Protein AF-A0AAW7YXD8-F1 (afdb_monomer)

Mean predicted aligned error: 3.57 Å

Secondary structure (DSSP, 8-state):
-EEEEEETT-HHHHHHHHHHHHHHHHHTT---EEEEEETTTTTT---SEEEE-TT--

Foldseek 3Di:
DEEEFEEAPDQVVLVVVQVVVVVVCVVVVHDYHYDRDYPVVCPPDDGPYYHYDPNHD

Structure (mmCIF, N/CA/C/O backbone):
data_AF-A0AAW7YXD8-F1
#
_entry.id   AF-A0AAW7YXD8-F1
#
loop_
_atom_site.group_PDB
_atom_site.id
_atom_site.type_symbol
_atom_site.label_atom_id
_atom_site.label_alt_id
_atom_site.label_comp_id
_atom_site.label_asym_id
_atom_site.label_entity_id
_atom_site.label_seq_id
_atom_site.pdbx_PDB_ins_code
_atom_site.Cartn_x
_atom_site.Cartn_y
_atom_site.Cartn_z
_atom_site.occupancy
_atom_site.B_iso_or_equiv
_atom_site.auth_seq_id
_atom_site.auth_comp_id
_atom_site.auth_asym_id
_atom_site.auth_atom_id
_atom_site.pdbx_PDB_model_num
ATOM 1 N N . MET A 1 1 ? -7.016 -7.853 6.904 1.00 89.88 1 MET A N 1
ATOM 2 C CA . MET A 1 1 ? -7.021 -7.535 5.471 1.00 89.88 1 MET A CA 1
ATOM 3 C C . MET A 1 1 ? -5.681 -6.910 5.159 1.00 89.88 1 MET A C 1
ATOM 5 O O . MET A 1 1 ? -5.363 -5.899 5.773 1.00 89.88 1 MET A O 1
ATOM 9 N N 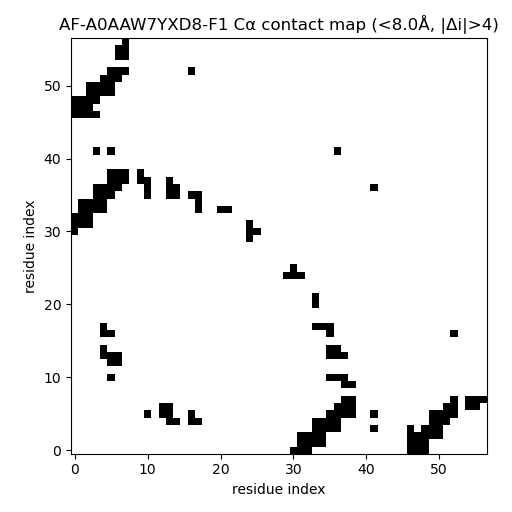. GLU A 1 2 ? -4.893 -7.546 4.304 1.00 93.56 2 GLU A N 1
ATOM 10 C CA . GLU A 1 2 ? -3.595 -7.052 3.842 1.00 93.56 2 GLU A CA 1
ATOM 11 C C . GLU A 1 2 ? -3.767 -6.373 2.479 1.00 93.56 2 GLU A C 1
ATOM 13 O O . GLU A 1 2 ? -4.290 -6.977 1.539 1.00 93.56 2 GLU A O 1
ATOM 18 N N . ILE A 1 3 ? -3.345 -5.113 2.386 1.00 95.31 3 ILE A N 1
ATOM 19 C CA . ILE A 1 3 ? -3.399 -4.308 1.166 1.00 95.31 3 ILE A CA 1
ATOM 20 C C . ILE A 1 3 ? -1.975 -3.945 0.759 1.00 95.31 3 ILE A C 1
ATOM 22 O O . ILE A 1 3 ? -1.217 -3.361 1.532 1.00 95.31 3 ILE A O 1
ATOM 26 N N . LEU A 1 4 ? -1.614 -4.254 -0.481 1.00 94.19 4 LEU A N 1
ATOM 27 C CA . LEU A 1 4 ? -0.338 -3.871 -1.071 1.00 94.19 4 LEU A CA 1
ATOM 28 C C . LEU A 1 4 ? -0.530 -2.714 -2.041 1.00 94.19 4 LEU A C 1
ATOM 30 O O . LEU A 1 4 ? -1.295 -2.836 -2.993 1.00 94.19 4 LEU A O 1
ATOM 34 N N . THR A 1 5 ? 0.191 -1.614 -1.835 1.00 93.44 5 THR A N 1
ATOM 35 C CA . THR A 1 5 ? 0.235 -0.499 -2.784 1.00 93.44 5 THR A CA 1
ATOM 36 C C . THR A 1 5 ? 1.516 -0.544 -3.608 1.00 93.44 5 THR A C 1
ATOM 38 O O . THR A 1 5 ? 2.619 -0.677 -3.072 1.00 93.44 5 THR A O 1
ATOM 41 N N . VAL A 1 6 ? 1.372 -0.437 -4.929 1.00 90.56 6 VAL A N 1
ATOM 42 C CA . VAL A 1 6 ? 2.470 -0.526 -5.900 1.00 90.56 6 VAL A CA 1
ATOM 43 C C . VAL A 1 6 ? 2.350 0.602 -6.921 1.00 90.56 6 VAL A C 1
ATOM 45 O O . VAL A 1 6 ? 1.255 0.983 -7.316 1.00 90.56 6 VAL A O 1
ATOM 48 N N . CYS A 1 7 ? 3.466 1.147 -7.392 1.00 84.69 7 CYS A N 1
ATOM 49 C CA . CYS A 1 7 ? 3.453 2.083 -8.515 1.00 84.69 7 CYS A CA 1
ATOM 50 C C . CYS A 1 7 ? 4.700 1.921 -9.393 1.00 84.69 7 CYS A C 1
ATOM 52 O O . CYS A 1 7 ? 5.747 1.439 -8.945 1.00 84.69 7 CYS A O 1
ATOM 54 N N . GLY A 1 8 ? 4.573 2.329 -10.656 1.00 74.50 8 GLY A N 1
ATOM 55 C CA . GLY A 1 8 ? 5.613 2.160 -11.676 1.00 74.50 8 GLY A CA 1
ATOM 56 C C . GLY A 1 8 ? 6.698 3.236 -11.651 1.00 74.50 8 GLY A C 1
ATOM 57 O O . GLY A 1 8 ? 7.763 3.042 -12.227 1.00 74.50 8 GLY A O 1
ATOM 58 N N . MET A 1 9 ? 6.462 4.356 -10.959 1.00 77.00 9 MET A N 1
ATOM 59 C CA . MET A 1 9 ? 7.354 5.526 -10.967 1.00 77.00 9 MET A CA 1
ATOM 60 C C . MET A 1 9 ? 8.331 5.593 -9.778 1.00 77.00 9 MET A C 1
ATOM 62 O O . MET A 1 9 ? 9.066 6.569 -9.632 1.00 77.00 9 MET A O 1
ATOM 66 N N . GLY A 1 10 ? 8.388 4.541 -8.951 1.00 76.56 10 GLY A N 1
ATOM 67 C CA . GLY A 1 10 ? 9.339 4.395 -7.842 1.00 76.56 10 GLY A CA 1
ATOM 68 C C . GLY A 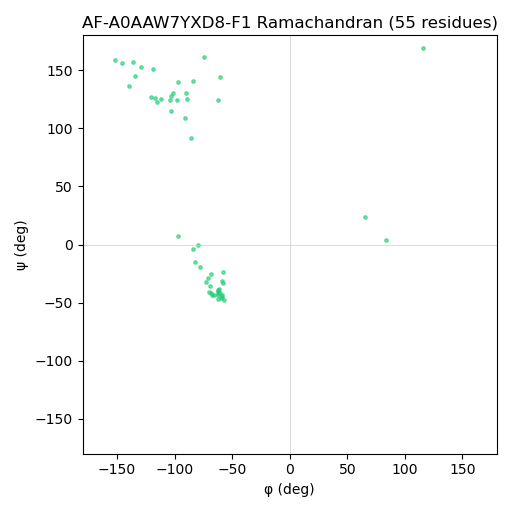1 10 ? 8.689 4.352 -6.456 1.00 76.56 10 GLY A C 1
ATOM 69 O O . GLY A 1 10 ? 7.512 4.636 -6.285 1.00 76.56 10 GLY A O 1
ATOM 70 N N . PHE A 1 11 ? 9.459 4.006 -5.421 1.00 82.19 11 PHE A N 1
ATOM 71 C CA . PHE A 1 11 ? 8.919 3.736 -4.076 1.00 82.19 11 PHE A CA 1
ATOM 72 C C . PHE A 1 11 ? 8.126 4.906 -3.452 1.00 82.19 11 PHE A C 1
ATOM 74 O O . PHE A 1 11 ? 7.148 4.684 -2.739 1.00 82.19 11 PHE A O 1
ATOM 81 N N . GLY A 1 12 ? 8.507 6.156 -3.741 1.00 84.69 12 GLY A N 1
ATOM 82 C CA . GLY A 1 12 ? 7.845 7.342 -3.183 1.00 84.69 12 GLY A CA 1
ATOM 83 C C . GLY A 1 12 ? 6.373 7.466 -3.586 1.00 84.69 12 GLY A C 1
ATOM 84 O O . GLY A 1 12 ? 5.527 7.797 -2.757 1.00 84.69 12 GLY A O 1
ATOM 85 N N . THR A 1 13 ? 6.041 7.129 -4.831 1.00 86.00 13 THR A N 1
ATOM 86 C CA . THR A 1 13 ? 4.657 7.135 -5.319 1.00 86.00 13 THR A CA 1
ATOM 87 C C . THR A 1 13 ? 3.820 6.000 -4.707 1.00 86.00 13 THR A C 1
ATOM 89 O O . THR A 1 13 ? 2.631 6.196 -4.462 1.00 86.00 13 THR A O 1
ATOM 92 N N . SER A 1 14 ? 4.430 4.865 -4.330 1.00 87.12 14 SER A N 1
ATOM 93 C CA . SER A 1 14 ? 3.739 3.775 -3.616 1.00 87.12 14 SER A CA 1
ATOM 94 C C . SER A 1 14 ? 3.375 4.196 -2.195 1.00 87.12 14 SER A C 1
ATOM 96 O O . SER A 1 14 ? 2.320 3.8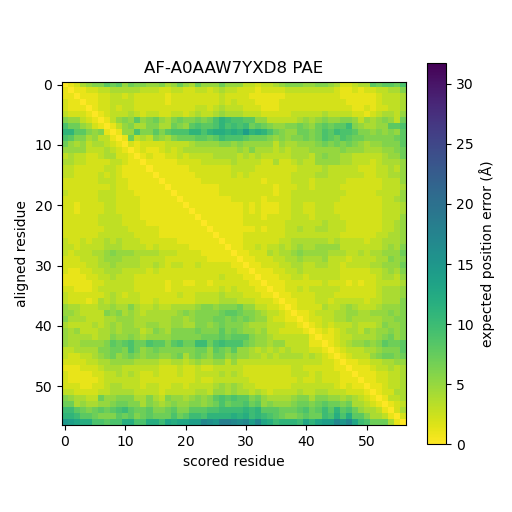19 -1.682 1.00 87.12 14 SER A O 1
ATOM 98 N N . LEU A 1 15 ? 4.246 4.989 -1.560 1.00 90.94 15 LEU A N 1
ATOM 99 C CA . LEU A 1 15 ? 4.022 5.522 -0.220 1.00 90.94 15 LEU A CA 1
ATOM 100 C C . LEU A 1 15 ? 2.883 6.549 -0.206 1.00 90.94 15 LEU A C 1
ATOM 102 O O . LEU A 1 15 ? 2.039 6.496 0.682 1.00 90.94 15 LEU A O 1
ATOM 106 N N . MET A 1 16 ? 2.827 7.430 -1.210 1.00 91.62 16 MET A N 1
ATOM 107 C CA . MET A 1 16 ? 1.714 8.374 -1.376 1.00 91.62 16 MET A CA 1
ATOM 108 C C . MET A 1 16 ? 0.384 7.630 -1.541 1.00 91.62 16 MET A C 1
ATOM 110 O O . MET A 1 16 ? -0.581 7.945 -0.852 1.00 91.62 16 MET A O 1
ATOM 114 N N . LEU A 1 17 ? 0.352 6.587 -2.381 1.00 91.88 17 LEU A N 1
ATOM 115 C CA . LEU A 1 17 ? -0.842 5.754 -2.546 1.00 91.88 17 LEU A CA 1
ATOM 116 C C . LEU A 1 17 ? -1.242 5.071 -1.230 1.00 91.88 17 LEU A C 1
ATOM 118 O O . LEU A 1 17 ? -2.419 5.059 -0.888 1.00 91.88 17 LEU A O 1
ATOM 122 N N . LYS A 1 18 ? -0.271 4.562 -0.461 1.00 94.31 18 LYS A N 1
ATOM 123 C CA . LYS A 1 18 ? -0.524 4.008 0.878 1.00 94.31 18 LYS A CA 1
ATOM 124 C C . LYS A 1 18 ? -1.183 5.033 1.800 1.00 94.31 18 LYS A C 1
ATOM 126 O O . LYS A 1 18 ? -2.157 4.684 2.449 1.00 94.31 18 LYS A O 1
ATOM 131 N N . MET A 1 19 ? -0.672 6.264 1.857 1.00 94.75 19 MET A N 1
ATOM 132 C CA . MET A 1 19 ? -1.230 7.319 2.714 1.00 94.75 19 MET A CA 1
ATOM 133 C C . MET A 1 19 ? -2.693 7.608 2.368 1.00 94.75 19 MET A C 1
ATOM 135 O O . MET A 1 19 ? -3.533 7.629 3.256 1.00 94.75 19 MET A O 1
ATOM 139 N N . THR A 1 20 ? -3.019 7.728 1.078 1.00 94.19 20 THR A N 1
ATOM 140 C CA . THR A 1 20 ? -4.408 7.922 0.637 1.00 94.19 20 THR A CA 1
ATOM 141 C C . THR A 1 20 ? -5.308 6.745 1.015 1.00 94.19 20 THR A C 1
ATOM 143 O O . THR A 1 20 ? -6.446 6.949 1.426 1.00 94.19 20 THR A O 1
ATOM 146 N N . VAL A 1 21 ? -4.815 5.509 0.892 1.00 94.69 21 VAL A N 1
ATOM 147 C CA . VAL A 1 21 ? -5.571 4.319 1.308 1.00 94.69 21 VAL A CA 1
ATOM 148 C C . VAL A 1 21 ? -5.775 4.304 2.825 1.00 94.69 21 VAL A C 1
ATOM 150 O O . VAL A 1 21 ? -6.885 4.033 3.269 1.00 94.69 21 VAL A O 1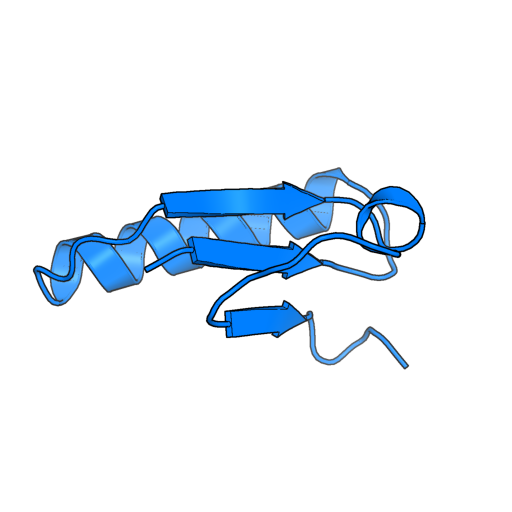
ATOM 153 N N . ASP A 1 22 ? -4.746 4.624 3.613 1.00 96.12 22 ASP A N 1
ATOM 154 C CA . ASP A 1 22 ? -4.841 4.714 5.076 1.00 96.12 22 ASP A CA 1
ATOM 155 C C . ASP A 1 22 ? -5.897 5.747 5.511 1.00 96.12 22 ASP A C 1
ATOM 157 O O . ASP A 1 22 ? -6.702 5.453 6.397 1.00 96.12 22 ASP A O 1
ATOM 161 N N . ASP A 1 23 ? -5.936 6.918 4.864 1.00 96.94 23 ASP A N 1
ATOM 162 C CA . ASP A 1 23 ? -6.918 7.971 5.149 1.00 96.94 23 ASP A CA 1
ATOM 163 C C . ASP A 1 23 ? -8.353 7.489 4.868 1.00 96.94 23 ASP A C 1
ATOM 165 O O . ASP A 1 23 ? -9.226 7.605 5.728 1.00 96.94 23 ASP A O 1
ATOM 169 N N . ILE A 1 24 ? -8.589 6.856 3.712 1.00 96.06 24 ILE A N 1
ATOM 170 C CA . ILE A 1 24 ? -9.906 6.301 3.345 1.00 96.06 24 ILE A CA 1
ATOM 171 C C . ILE A 1 24 ? -10.332 5.200 4.327 1.00 96.06 24 ILE A C 1
ATOM 173 O O . ILE A 1 24 ? -11.478 5.159 4.768 1.00 96.06 24 ILE A O 1
ATOM 177 N N . LEU A 1 25 ? -9.418 4.298 4.696 1.00 95.88 25 LEU A N 1
ATOM 178 C CA . LEU A 1 25 ? -9.704 3.236 5.663 1.00 95.88 25 LEU A CA 1
ATOM 179 C C . LEU A 1 25 ? -10.092 3.808 7.031 1.00 95.88 25 LEU A C 1
ATOM 181 O O . LEU A 1 25 ? -10.980 3.263 7.692 1.00 95.88 25 LEU A O 1
ATOM 185 N N . ALA A 1 26 ? -9.442 4.897 7.450 1.00 96.12 26 ALA A N 1
ATOM 186 C CA . ALA A 1 26 ? -9.762 5.587 8.690 1.00 96.12 26 ALA A CA 1
ATOM 187 C C . ALA A 1 2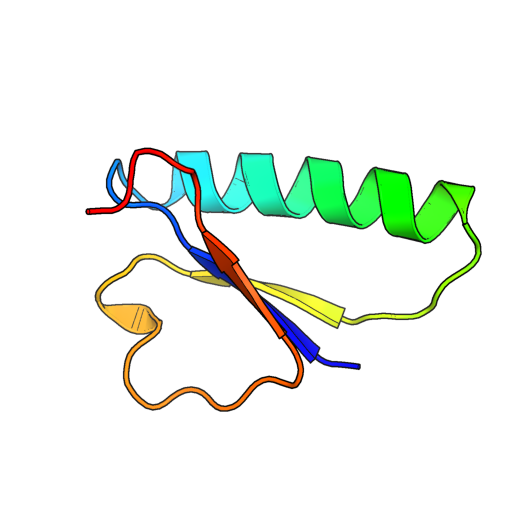6 ? -11.146 6.255 8.638 1.00 96.12 26 AL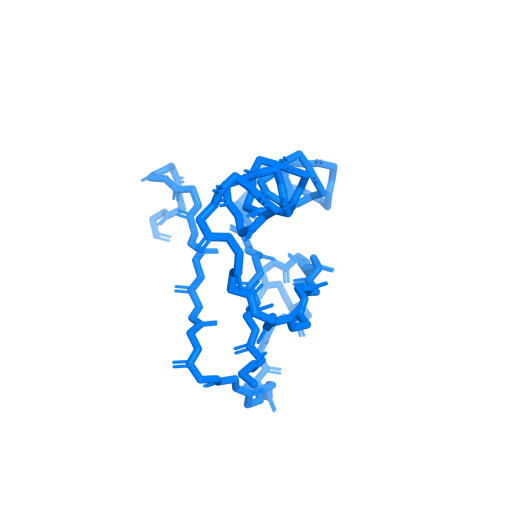A A C 1
ATOM 189 O O . ALA A 1 26 ? -11.904 6.127 9.601 1.00 96.12 26 ALA A O 1
ATOM 190 N N . GLU A 1 27 ? -11.492 6.913 7.527 1.00 97.75 27 GLU A N 1
ATOM 191 C CA . GLU A 1 27 ? -12.808 7.535 7.311 1.00 97.75 27 GLU A CA 1
ATOM 192 C C . GLU A 1 27 ? -13.947 6.503 7.315 1.00 97.75 27 GLU A C 1
ATOM 194 O O . GLU A 1 27 ? -14.979 6.714 7.953 1.00 97.75 27 GLU A O 1
ATOM 199 N N . GLU A 1 28 ? -13.729 5.348 6.686 1.00 96.44 28 GLU A N 1
ATOM 200 C CA . GLU A 1 28 ? -14.714 4.263 6.592 1.00 96.44 28 GLU A CA 1
ATOM 201 C C . GLU A 1 28 ? -14.722 3.332 7.824 1.00 96.44 28 GLU A C 1
ATOM 203 O O . GLU A 1 28 ? -15.530 2.405 7.919 1.00 96.44 28 GLU A O 1
A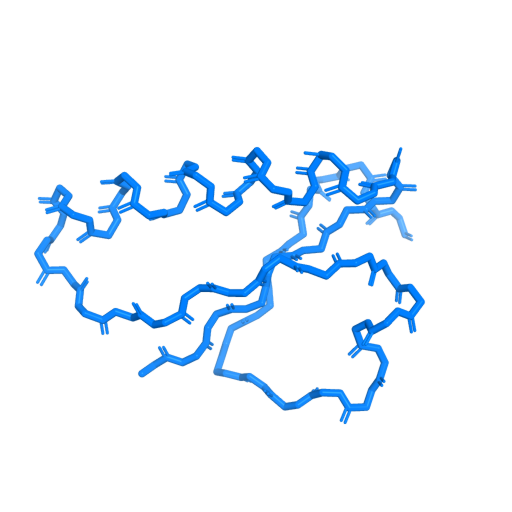TOM 208 N N . GLY A 1 29 ? -13.817 3.540 8.788 1.00 95.81 29 GLY A N 1
ATOM 209 C CA . GLY A 1 29 ? -13.697 2.706 9.989 1.00 95.81 29 GLY A CA 1
ATOM 210 C C . GLY A 1 29 ? -13.258 1.260 9.712 1.00 95.81 29 GLY A C 1
ATOM 211 O O . GLY A 1 29 ? -13.521 0.358 10.517 1.00 95.81 29 GLY A O 1
ATOM 212 N N . VAL A 1 30 ? -12.587 1.019 8.583 1.00 96.31 30 VAL A N 1
ATOM 213 C CA . VAL A 1 30 ? -12.130 -0.304 8.145 1.00 96.31 30 VAL A CA 1
ATOM 214 C C . VAL A 1 30 ? -10.723 -0.574 8.672 1.00 96.31 30 VAL A C 1
ATOM 216 O O . VAL A 1 30 ? -9.804 0.221 8.508 1.00 96.31 30 VAL A O 1
ATOM 219 N N . LYS A 1 31 ? -10.517 -1.746 9.283 1.00 94.31 31 LYS A N 1
ATOM 220 C CA . LYS A 1 31 ? -9.187 -2.186 9.727 1.00 94.31 31 LYS A CA 1
ATOM 221 C C . LYS A 1 31 ? -8.492 -2.999 8.638 1.00 94.31 31 LYS A C 1
ATOM 223 O O . LYS A 1 31 ? -8.845 -4.159 8.412 1.00 94.31 31 LYS A O 1
ATOM 228 N N . ALA A 1 32 ? -7.462 -2.421 8.032 1.00 95.44 32 ALA A N 1
ATOM 229 C CA . ALA A 1 32 ? -6.552 -3.117 7.132 1.00 95.44 32 ALA A CA 1
ATOM 230 C C . ALA A 1 32 ? -5.094 -2.734 7.422 1.00 95.44 32 ALA A C 1
ATOM 232 O O . ALA A 1 32 ? -4.818 -1.699 8.023 1.00 95.44 32 ALA A O 1
ATOM 233 N N . GLU A 1 33 ? -4.173 -3.603 7.022 1.00 94.94 33 GLU A N 1
ATOM 234 C CA . GLU A 1 33 ? -2.738 -3.353 7.069 1.00 94.94 33 GLU A CA 1
ATOM 235 C C . GLU A 1 33 ? -2.270 -3.025 5.654 1.00 94.94 33 GLU A C 1
ATOM 237 O O . GLU A 1 33 ? -2.363 -3.864 4.757 1.00 94.94 33 GLU A O 1
ATOM 242 N N . VAL A 1 34 ? -1.811 -1.790 5.447 1.00 95.19 34 VAL A N 1
ATOM 243 C CA . VAL A 1 34 ? -1.377 -1.309 4.134 1.00 95.19 34 VAL A CA 1
ATOM 244 C C . VAL A 1 34 ? 0.147 -1.292 4.070 1.00 95.19 34 VAL A C 1
ATOM 246 O O . VAL A 1 34 ? 0.811 -0.698 4.919 1.00 95.19 34 VAL A O 1
ATOM 249 N N . SER A 1 35 ? 0.718 -1.917 3.045 1.00 94.06 35 SER A N 1
ATOM 250 C CA . SER A 1 35 ? 2.160 -1.953 2.791 1.00 94.06 35 SER A CA 1
ATOM 251 C C . SER A 1 35 ? 2.483 -1.346 1.431 1.00 94.06 35 SER A C 1
ATOM 253 O O . SER A 1 35 ? 1.950 -1.777 0.413 1.00 94.06 35 SER A O 1
ATOM 255 N N . ALA A 1 36 ? 3.400 -0.379 1.405 1.00 92.94 36 ALA A N 1
ATOM 256 C CA . ALA A 1 36 ? 3.912 0.198 0.167 1.00 92.94 36 ALA A CA 1
ATOM 257 C C . ALA A 1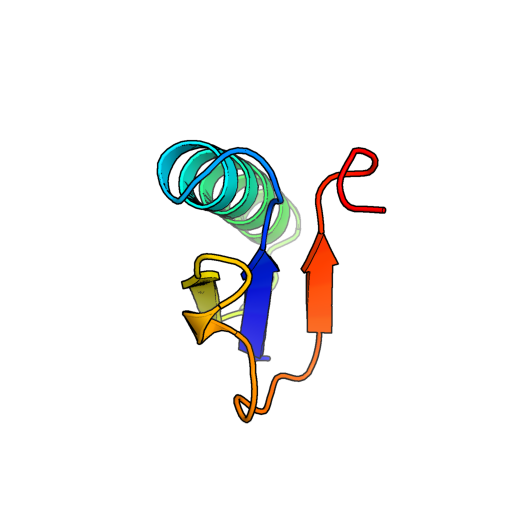 36 ? 5.125 -0.597 -0.318 1.00 92.94 36 ALA A C 1
ATOM 259 O O . ALA A 1 36 ? 6.095 -0.745 0.425 1.00 92.94 36 ALA A O 1
ATOM 260 N N . LEU A 1 37 ? 5.086 -1.074 -1.562 1.00 89.00 37 LEU A N 1
ATOM 261 C CA . LEU A 1 37 ? 6.202 -1.743 -2.231 1.00 89.00 37 LEU A CA 1
ATOM 262 C C . LEU A 1 37 ? 6.448 -1.119 -3.606 1.00 89.00 37 LEU A C 1
ATOM 264 O O . LEU A 1 37 ? 5.539 -0.591 -4.244 1.00 89.00 37 LEU A O 1
ATOM 268 N N . ASP A 1 38 ? 7.683 -1.185 -4.091 1.00 86.25 38 ASP A N 1
ATOM 269 C CA . ASP A 1 38 ? 7.951 -0.986 -5.515 1.00 86.25 38 ASP A CA 1
ATOM 270 C C . ASP A 1 38 ? 7.522 -2.226 -6.324 1.00 86.25 38 ASP A C 1
ATOM 272 O O . ASP A 1 38 ? 7.366 -3.325 -5.783 1.00 86.25 38 ASP A O 1
ATOM 276 N N . ALA A 1 39 ? 7.341 -2.056 -7.636 1.00 80.81 39 ALA A N 1
ATOM 277 C CA . ALA A 1 39 ? 6.876 -3.123 -8.523 1.00 80.81 39 ALA A CA 1
ATOM 278 C C . ALA A 1 39 ? 7.792 -4.361 -8.542 1.00 80.81 39 ALA A C 1
ATOM 280 O O . ALA A 1 39 ? 7.306 -5.483 -8.687 1.00 80.81 39 ALA A O 1
ATOM 281 N N . GLY A 1 40 ? 9.104 -4.184 -8.351 1.00 83.25 40 GLY A N 1
ATOM 282 C CA . GLY A 1 40 ? 10.053 -5.295 -8.278 1.00 83.25 40 GLY A CA 1
ATOM 283 C C . GLY A 1 40 ? 9.891 -6.109 -6.995 1.00 83.25 40 GLY A C 1
ATOM 284 O O . GLY A 1 40 ? 9.902 -7.340 -7.035 1.00 83.25 40 GLY A O 1
ATOM 285 N N . SER A 1 41 ? 9.680 -5.425 -5.871 1.00 85.38 41 SER A N 1
ATOM 286 C CA . SER A 1 41 ? 9.521 -6.029 -4.542 1.00 85.38 41 SER A CA 1
ATOM 287 C C . SER A 1 41 ? 8.140 -6.642 -4.291 1.00 85.38 41 SER A C 1
ATOM 289 O O . SER A 1 41 ? 7.990 -7.472 -3.392 1.00 85.38 41 SER A O 1
ATOM 291 N N . ALA A 1 42 ? 7.123 -6.256 -5.066 1.00 86.12 42 ALA A N 1
ATOM 292 C CA . ALA A 1 42 ? 5.775 -6.813 -4.957 1.00 86.12 42 ALA A CA 1
ATOM 293 C C . ALA A 1 42 ? 5.695 -8.284 -5.408 1.00 86.12 42 ALA A C 1
ATOM 295 O O . ALA A 1 42 ? 4.825 -9.038 -4.965 1.00 86.12 42 ALA A O 1
ATOM 296 N N . LYS A 1 43 ? 6.614 -8.722 -6.277 1.00 83.75 43 LYS A N 1
ATOM 297 C CA . LYS A 1 43 ? 6.604 -10.073 -6.841 1.00 83.75 43 LYS A CA 1
ATOM 298 C C . LYS A 1 43 ? 6.766 -11.137 -5.748 1.00 83.75 43 LYS A C 1
ATOM 300 O O . LYS A 1 43 ? 7.753 -11.155 -5.021 1.00 83.75 43 LYS A O 1
ATOM 305 N N . GLY A 1 44 ? 5.817 -12.072 -5.679 1.00 83.81 44 GLY A N 1
ATOM 306 C CA . GLY A 1 44 ? 5.840 -13.185 -4.719 1.00 83.81 44 GLY A CA 1
ATOM 307 C C . GLY A 1 44 ? 5.281 -12.847 -3.335 1.00 83.81 44 GLY A C 1
ATOM 308 O O . GLY A 1 44 ? 5.296 -13.704 -2.454 1.00 83.81 44 GLY A O 1
ATOM 309 N N . ARG A 1 45 ? 4.764 -11.629 -3.137 1.00 87.19 45 ARG A N 1
ATOM 310 C CA . ARG A 1 45 ? 4.004 -11.265 -1.939 1.00 87.19 45 ARG A CA 1
ATOM 311 C C . ARG A 1 45 ? 2.546 -11.684 -2.106 1.00 87.19 45 ARG A C 1
ATOM 313 O O . ARG A 1 45 ? 1.989 -11.585 -3.196 1.00 87.19 45 ARG A O 1
ATOM 320 N N . SER A 1 46 ? 1.953 -12.180 -1.027 1.00 87.88 46 SER A N 1
ATOM 321 C CA . SER A 1 46 ? 0.515 -12.453 -0.952 1.00 87.88 46 SER A CA 1
ATOM 322 C C . SER A 1 46 ? -0.160 -11.273 -0.265 1.00 87.88 46 SER A C 1
ATOM 324 O O . SER A 1 46 ? 0.409 -10.734 0.675 1.00 87.88 46 SER A O 1
ATOM 326 N N . ALA A 1 47 ? -1.328 -10.868 -0.751 1.00 92.81 47 ALA A N 1
ATOM 327 C CA . ALA A 1 47 ? -2.189 -9.873 -0.123 1.00 92.81 47 ALA A CA 1
ATOM 328 C C . ALA A 1 47 ? -3.643 -10.159 -0.502 1.00 92.81 47 ALA A C 1
ATOM 330 O O . ALA A 1 47 ? -3.903 -10.811 -1.517 1.00 92.81 47 ALA A O 1
ATOM 331 N N . ASP A 1 48 ? -4.578 -9.646 0.296 1.00 94.31 48 ASP A N 1
ATOM 332 C CA . ASP A 1 48 ? -6.008 -9.715 -0.014 1.00 94.31 48 ASP A CA 1
ATOM 333 C C . ASP A 1 48 ? -6.369 -8.746 -1.151 1.00 94.31 48 ASP A C 1
ATOM 335 O O . ASP A 1 48 ? -7.256 -9.025 -1.959 1.00 94.31 48 ASP A O 1
ATOM 339 N N . LEU A 1 49 ? -5.667 -7.609 -1.224 1.00 92.94 49 LEU A N 1
ATOM 340 C CA . LEU A 1 49 ? -5.856 -6.586 -2.248 1.00 92.94 49 LEU A CA 1
ATOM 341 C C . LEU A 1 49 ? -4.504 -6.034 -2.719 1.00 92.94 49 LEU A C 1
ATOM 343 O O . LEU A 1 49 ? -3.639 -5.712 -1.906 1.00 92.94 49 LEU A O 1
ATOM 347 N N . ILE A 1 50 ? -4.342 -5.868 -4.032 1.00 91.38 50 ILE A N 1
ATOM 348 C CA . ILE A 1 50 ? -3.218 -5.129 -4.618 1.00 91.38 50 ILE A CA 1
ATOM 349 C C . ILE A 1 50 ? -3.788 -3.897 -5.311 1.00 91.38 50 ILE A C 1
ATOM 351 O O . ILE A 1 50 ? -4.641 -4.007 -6.190 1.00 91.38 50 ILE A O 1
ATOM 355 N N . MET A 1 51 ? -3.315 -2.726 -4.904 1.00 90.06 51 MET A N 1
ATOM 356 C CA . MET A 1 51 ? -3.692 -1.439 -5.465 1.00 90.06 51 MET A CA 1
ATOM 357 C C . MET A 1 51 ? -2.502 -0.851 -6.207 1.00 90.06 51 MET A C 1
ATOM 359 O O . MET A 1 51 ? -1.419 -0.689 -5.645 1.00 90.06 51 MET A O 1
ATOM 363 N N . ALA A 1 52 ? -2.720 -0.511 -7.470 1.00 88.62 52 ALA A N 1
ATOM 364 C C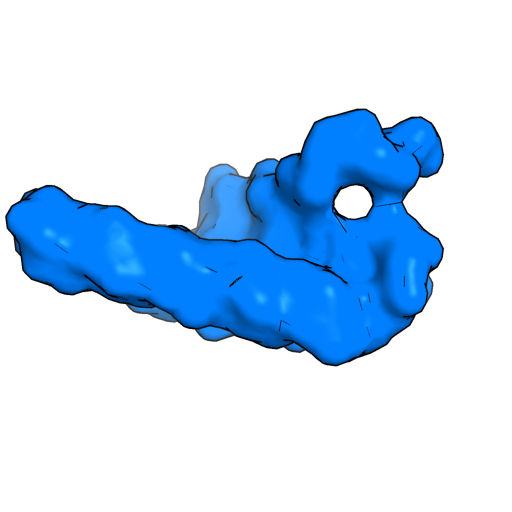A . ALA A 1 52 ? -1.725 0.126 -8.308 1.00 88.62 52 ALA A CA 1
ATOM 365 C C . ALA A 1 52 ? -2.193 1.505 -8.768 1.00 88.62 52 ALA A C 1
ATOM 367 O O . ALA A 1 52 ? -3.393 1.741 -8.919 1.00 88.62 52 ALA A O 1
ATOM 368 N N . SER A 1 53 ? -1.247 2.413 -9.007 1.00 81.25 53 SER A N 1
ATOM 369 C CA . SER A 1 53 ? -1.530 3.632 -9.770 1.00 81.25 53 SER A CA 1
ATOM 370 C C . SER A 1 53 ? -1.993 3.264 -11.179 1.00 81.25 53 SER A C 1
ATOM 372 O O . SER A 1 53 ? -1.448 2.333 -11.764 1.00 81.25 53 SER A O 1
ATOM 374 N N . ALA A 1 54 ? -2.930 4.025 -11.747 1.00 80.12 54 ALA A N 1
ATOM 375 C CA . ALA A 1 54 ? -3.408 3.808 -13.116 1.00 80.12 54 ALA A CA 1
ATOM 376 C C . ALA A 1 54 ? -2.284 3.870 -14.169 1.00 80.12 54 ALA A C 1
ATOM 378 O O . ALA A 1 54 ? -2.410 3.274 -15.229 1.00 80.12 54 ALA A O 1
ATOM 379 N N . ASP A 1 55 ? -1.185 4.556 -13.856 1.00 75.50 55 ASP A N 1
ATOM 380 C CA . ASP A 1 55 ? -0.003 4.688 -14.713 1.00 75.50 55 ASP A CA 1
ATOM 381 C C . ASP A 1 55 ? 0.936 3.463 -14.671 1.00 75.50 55 ASP A C 1
ATOM 383 O O . ASP A 1 55 ? 2.000 3.477 -15.288 1.00 75.50 55 ASP A O 1
ATOM 387 N N . LEU A 1 56 ? 0.605 2.429 -13.885 1.00 73.62 56 LEU A N 1
ATOM 388 C CA . LEU A 1 56 ? 1.323 1.154 -13.887 1.00 73.62 56 LEU A CA 1
ATOM 389 C C . LEU A 1 56 ? 0.738 0.265 -15.001 1.00 73.62 56 LEU A C 1
ATOM 391 O O . LEU A 1 56 ? -0.236 -0.446 -14.756 1.00 73.62 56 LEU A O 1
ATOM 395 N N . ASP A 1 57 ? 1.328 0.347 -16.199 1.00 61.84 57 ASP A N 1
ATOM 396 C CA . ASP A 1 57 ? 1.068 -0.551 -17.345 1.00 61.84 57 ASP A CA 1
ATOM 397 C C . ASP A 1 57 ? 1.616 -1.976 -17.127 1.00 61.84 57 ASP A C 1
ATOM 399 O O . ASP A 1 57 ? 2.755 -2.120 -16.611 1.00 61.84 57 ASP A O 1
#

Sequence (57 aa):
MEILTVCGMGFGTSLMLKMTVDDILAEEGVKAEVSALDAGSAKGRSADLIMASADLD

pLDDT: mean 88.99, std 7.35, range [61.84, 97.75]

InterPro domains:
  IPR003501 Phosphotransferase system, EIIB component, type 2/3 [PF02302] (3-57)
  IPR013011 Phosphotransferase system, EIIB component, type 2 [PS51099] (1-57)
  IPR036095 PTS system IIB component-like superfamily [SSF52794] (1-56)

Organism: NCBI:txid3062664

Radius of gyration: 10.8 Å; Cα contacts (8 Å, |Δi|>4): 92; chains: 1; bounding box: 25×22×27 Å

Solvent-accessible surface area (backbone atoms only — not comparable to full-atom values): 3268 Å² total; per-residue (Å²): 93,40,35,37,20,28,20,72,89,37,55,68,58,4,44,53,51,33,52,56,51,53,51,52,30,61,76,71,71,52,82,63,50,75,44,58,31,31,63,78,70,47,66,91,64,85,60,80,39,78,46,66,46,89,83,47,127

Nearest PDB structures (foldseek):
  3nbm-assembly1_A  TM=8.096E-01  e=2.858E-01  Streptococcus pneumoniae TIGR4
  7c64-assembly1_B  TM=5.337E-01  e=2.858E-01  Thermus thermophilus HB8
  4h2d-assembly2_B  TM=6.195E-01  e=4.322E-01  Homo sapiens
  7c6x-assembly6_F  TM=5.092E-01  e=3.062E-01  Thermus thermophilus HB8